Protein AF-A0A6G3X522-F1 (afdb_monomer_lite)

Secondary structure (DSSP, 8-state):
---EEEEEESS-EEEETTTTEEEESTT---TT--EEEEE------HHHHHTPPPPPHHHHHHHT---TTS-THHHHHHHHHTTT--SHHHHHHHHHHIIIIIS--EE-SSSPPP-STHHHHHHHHH-EE-HHHHHHHHHHHHHHTT---EEEEEE---EEPTTSPEE--GGGEEEEEE-

Organism: NCBI:txid2706086

Sequence (179 aa):
PYPASEVRVGGRWRYEPEGRTLVGDDGQTTRGARYEVGSLVVEPTAAQLASAGPPPAELVREYTQVPGSLPGVVAETAEQVTEGASNAYEQAVKLQDWFASDGGFTYDTTVTSGTGSSAIARFLRDREGFCIHFSFSMAAMARTLGIPARVAVGFTPGTMKADGAISVGLRDAHAWPEL

InterPro domains:
  IPR002931 Transglutaminase-like [PF01841] (76-178)
  IPR002931 Transglutaminase-like [SM00460] (123-179)
  IPR038765 Papain-like cysteine peptidase superfamily [SSF54001] (55-178)
  IPR052901 Bacterial transglutaminase-like [PTHR42736] (1-178)

pLDDT: mean 92.98, std 5.56, range [67.62, 98.81]

Radius of gyration: 18.53 Å; chains: 1; bounding box: 40×35×48 Å

Foldseek 3Di:
DFQFPDKAWDDDWDADRPLRDIDHPPPDDCVVTDMDTDGDDDDDDLVCVQPDDDDDPVLLVPQLDDDPPADPVLQVVLCVQQPPPPDLSSSLVSLVCCLVPVVPAEEDPPDDQDDDNVSQVVCSVVRYYHQVNSAVSSSNNSSSVSHRKDKHWDFDFADQDPVRDTDTDPVRTHIHMDD

Structure (mmCIF, N/CA/C/O backbone):
data_AF-A0A6G3X522-F1
#
_entry.id   AF-A0A6G3X522-F1
#
loop_
_atom_site.group_PDB
_atom_site.id
_atom_site.type_symbol
_atom_site.label_atom_id
_atom_site.label_alt_id
_atom_site.label_comp_id
_atom_site.label_asym_id
_atom_site.label_entity_id
_atom_site.label_seq_id
_atom_site.pdbx_PDB_ins_code
_atom_site.Cartn_x
_atom_site.Cartn_y
_atom_site.Cartn_z
_atom_site.occupancy
_atom_site.B_iso_or_equiv
_atom_site.auth_seq_id
_atom_site.auth_comp_id
_atom_site.auth_asym_id
_atom_site.auth_atom_id
_atom_site.pdbx_PDB_model_num
ATOM 1 N N . PRO A 1 1 ? 0.204 4.562 -8.594 1.00 67.62 1 PRO A N 1
ATOM 2 C CA . PRO A 1 1 ? 0.445 3.370 -9.450 1.00 67.62 1 PRO A CA 1
ATOM 3 C C . PRO A 1 1 ? -0.124 3.638 -10.850 1.00 67.62 1 PRO A C 1
ATOM 5 O O . PRO A 1 1 ? -1.069 4.414 -10.947 1.00 67.62 1 PRO A O 1
ATOM 8 N N . TYR A 1 2 ? 0.438 3.042 -11.907 1.00 78.75 2 TYR A N 1
ATOM 9 C CA . TYR A 1 2 ? -0.081 3.150 -13.282 1.00 78.75 2 TYR A CA 1
ATOM 10 C C . TYR A 1 2 ? -0.669 1.800 -13.681 1.00 78.75 2 TYR A C 1
ATOM 12 O O . TYR A 1 2 ? 0.055 0.938 -14.187 1.00 78.75 2 TYR A O 1
ATOM 20 N N . PRO A 1 3 ? -1.935 1.537 -13.335 1.00 79.75 3 PRO A N 1
ATOM 21 C CA . PRO A 1 3 ? -2.456 0.198 -13.446 1.00 79.75 3 PRO A CA 1
ATOM 22 C C . PRO A 1 3 ? -2.791 -0.043 -14.926 1.00 79.75 3 PRO A C 1
ATOM 24 O O . PRO A 1 3 ? -3.670 0.607 -15.496 1.00 79.75 3 PRO A O 1
ATOM 27 N N . ALA A 1 4 ? -2.059 -0.965 -15.559 1.00 85.12 4 ALA A N 1
ATOM 28 C CA . ALA A 1 4 ? -2.203 -1.256 -16.983 1.00 85.12 4 ALA A CA 1
ATOM 29 C C . ALA A 1 4 ? -3.664 -1.597 -17.316 1.00 85.12 4 ALA A C 1
ATOM 31 O O . ALA A 1 4 ? -4.270 -2.444 -16.651 1.00 85.12 4 ALA A O 1
ATOM 32 N N . SER A 1 5 ? -4.230 -0.909 -18.307 1.00 84.88 5 SER A N 1
ATOM 33 C CA . SER A 1 5 ? -5.565 -1.172 -18.861 1.00 84.88 5 SER A CA 1
ATOM 34 C C . SER A 1 5 ? -5.496 -1.868 -20.219 1.00 84.88 5 SER A C 1
ATOM 36 O O . SER A 1 5 ? -6.414 -2.591 -20.588 1.00 84.88 5 SER A O 1
ATOM 38 N N . GLU A 1 6 ? -4.397 -1.674 -20.946 1.00 86.81 6 GLU A N 1
ATOM 39 C CA . GLU A 1 6 ? -4.109 -2.324 -22.220 1.00 86.81 6 GLU A CA 1
ATOM 40 C C . GLU A 1 6 ? -2.596 -2.511 -22.347 1.00 86.81 6 GLU A C 1
ATOM 42 O O . GLU A 1 6 ? -1.830 -1.633 -21.946 1.00 86.81 6 GLU A O 1
ATOM 47 N N . VAL A 1 7 ? -2.156 -3.628 -22.931 1.00 89.25 7 VAL A N 1
ATOM 48 C CA . VAL A 1 7 ? -0.752 -3.819 -23.307 1.00 89.25 7 VAL A CA 1
ATOM 49 C C . VAL A 1 7 ? -0.662 -4.329 -24.738 1.00 89.25 7 VAL A C 1
ATOM 51 O O . VAL A 1 7 ? -1.254 -5.353 -25.077 1.00 89.25 7 VAL A O 1
ATOM 54 N N . ARG A 1 8 ? 0.115 -3.636 -25.575 1.00 90.81 8 ARG A N 1
ATOM 55 C CA . ARG A 1 8 ? 0.416 -4.045 -26.950 1.00 90.81 8 ARG A CA 1
ATOM 56 C C . ARG A 1 8 ? 1.859 -4.496 -27.032 1.00 90.81 8 ARG A C 1
ATOM 58 O O . ARG A 1 8 ? 2.786 -3.703 -26.876 1.00 90.81 8 ARG A O 1
ATOM 65 N N . VAL A 1 9 ? 2.045 -5.783 -27.280 1.00 91.12 9 VAL A N 1
ATOM 66 C CA . VAL A 1 9 ? 3.358 -6.416 -27.354 1.00 91.12 9 VAL A CA 1
ATOM 67 C C . VAL A 1 9 ? 3.341 -7.495 -28.434 1.00 91.12 9 VAL A C 1
ATOM 69 O O . VAL A 1 9 ? 2.371 -8.234 -28.578 1.00 91.12 9 VAL A O 1
ATOM 72 N N . GLY A 1 10 ? 4.414 -7.577 -29.221 1.00 88.75 10 GLY A N 1
ATOM 73 C CA . GLY A 1 10 ? 4.557 -8.618 -30.238 1.00 88.75 10 GLY A CA 1
ATOM 74 C C . GLY A 1 10 ? 4.759 -10.013 -29.630 1.00 88.75 10 GLY A C 1
ATOM 75 O O . GLY A 1 10 ? 5.379 -10.167 -28.575 1.00 88.75 10 GLY A O 1
ATOM 76 N N . GLY A 1 11 ? 4.280 -11.043 -30.327 1.00 88.31 11 GLY A N 1
ATOM 77 C CA . GLY A 1 11 ? 4.403 -12.449 -29.925 1.00 88.31 11 GLY A CA 1
ATOM 78 C C . GLY A 1 11 ? 3.170 -12.980 -29.190 1.00 88.31 11 GLY A C 1
ATOM 79 O O . GLY A 1 11 ? 2.077 -12.440 -29.347 1.00 88.31 11 GLY A O 1
ATOM 80 N N . ARG A 1 12 ? 3.333 -14.070 -28.431 1.00 87.69 12 ARG A N 1
ATOM 81 C CA . ARG A 1 12 ? 2.224 -14.770 -27.765 1.00 87.69 12 ARG A CA 1
ATOM 82 C C . ARG A 1 12 ? 2.257 -14.515 -26.262 1.00 87.69 12 ARG A C 1
ATOM 84 O O . ARG A 1 12 ? 3.131 -15.015 -25.555 1.00 87.69 12 ARG A O 1
ATOM 91 N N . TRP A 1 13 ? 1.290 -13.727 -25.806 1.00 89.75 13 TRP A N 1
ATOM 92 C CA . TRP A 1 13 ? 1.134 -13.336 -24.411 1.00 89.75 13 TRP A CA 1
ATOM 93 C C . TRP A 1 13 ? -0.301 -13.551 -23.958 1.00 89.75 13 TRP A C 1
ATOM 95 O O . TRP A 1 13 ? -1.242 -13.293 -24.710 1.00 89.75 13 TRP A O 1
ATOM 105 N N . ARG A 1 14 ? -0.460 -13.960 -22.703 1.00 87.75 14 ARG A N 1
ATOM 106 C CA . ARG A 1 14 ? -1.741 -13.984 -22.000 1.00 87.75 14 ARG A CA 1
ATOM 107 C C . ARG A 1 14 ? -1.778 -12.859 -20.978 1.00 87.75 14 ARG A C 1
ATOM 109 O O . ARG A 1 14 ? -0.771 -12.583 -20.330 1.00 87.75 14 ARG A O 1
ATOM 116 N N . TYR A 1 15 ? -2.937 -12.226 -20.840 1.00 85.44 15 TYR A N 1
ATOM 117 C CA . TYR A 1 15 ? -3.184 -11.194 -19.840 1.00 85.44 15 TYR A CA 1
ATOM 118 C C . TYR A 1 15 ? -4.066 -11.755 -18.728 1.00 85.44 15 TYR A C 1
ATOM 120 O O . TYR A 1 15 ? -5.139 -12.292 -19.000 1.00 85.44 15 TYR A O 1
ATOM 128 N N . GLU A 1 16 ? -3.594 -11.639 -17.491 1.00 86.94 16 GLU A N 1
ATOM 129 C CA . GLU A 1 16 ? -4.347 -11.957 -16.283 1.00 86.94 16 GLU A CA 1
ATOM 130 C C . GLU A 1 16 ? -4.883 -10.627 -15.710 1.00 86.94 16 GLU A C 1
ATOM 132 O O . GLU A 1 16 ? -4.081 -9.770 -15.323 1.00 86.94 16 GLU A O 1
ATOM 137 N N . PRO A 1 17 ? -6.207 -10.385 -15.752 1.00 80.06 17 PRO A N 1
ATOM 138 C CA . PRO A 1 17 ? -6.781 -9.065 -15.500 1.00 80.06 17 PRO A CA 1
ATOM 139 C C . PRO A 1 17 ? -6.801 -8.629 -14.028 1.00 80.06 17 PRO A C 1
ATOM 141 O O . PRO A 1 17 ? -6.806 -7.425 -13.768 1.00 80.06 17 PRO A O 1
ATOM 144 N N . GLU A 1 18 ? -6.799 -9.547 -13.062 1.00 81.62 18 GLU A N 1
ATOM 145 C CA . GLU A 1 18 ? -6.913 -9.217 -11.635 1.00 81.62 18 GLU A CA 1
ATOM 146 C C . GLU A 1 18 ? -5.595 -8.660 -11.081 1.00 81.62 18 GLU A C 1
ATOM 148 O O . GLU A 1 18 ? -5.561 -7.581 -10.471 1.00 81.62 18 GLU A O 1
ATOM 153 N N . GLY A 1 19 ? -4.500 -9.369 -11.349 1.00 80.00 19 GLY A N 1
ATOM 154 C CA . GLY A 1 19 ? -3.118 -8.995 -11.061 1.00 80.00 19 GLY A CA 1
ATOM 155 C C . GLY A 1 19 ? -2.467 -8.167 -12.170 1.00 80.00 19 GLY A C 1
ATOM 156 O O . GLY A 1 19 ? -1.306 -7.779 -12.036 1.00 80.00 19 GLY A O 1
ATOM 157 N N . ARG A 1 20 ? -3.193 -7.888 -13.263 1.00 84.06 20 ARG A N 1
ATOM 158 C CA . ARG A 1 20 ? -2.762 -7.067 -14.412 1.00 84.06 20 ARG A CA 1
ATOM 159 C C . ARG A 1 20 ? -1.406 -7.496 -14.972 1.00 84.06 20 ARG A C 1
ATOM 161 O O . ARG A 1 20 ? -0.575 -6.668 -15.347 1.00 84.06 20 ARG A O 1
ATOM 168 N N . THR A 1 21 ? -1.185 -8.804 -15.003 1.00 85.38 21 THR A N 1
ATOM 169 C CA . THR A 1 21 ? 0.102 -9.414 -15.335 1.00 85.38 21 THR A CA 1
ATOM 170 C C . THR A 1 21 ? 0.075 -9.988 -16.746 1.00 85.38 21 THR A C 1
ATOM 172 O O . THR A 1 21 ? -0.897 -10.621 -17.158 1.00 85.38 21 THR A O 1
ATOM 175 N N . LEU A 1 22 ? 1.165 -9.790 -17.494 1.00 87.38 22 LEU A N 1
ATOM 176 C CA . LEU A 1 22 ? 1.401 -10.500 -18.747 1.00 87.38 22 LEU A CA 1
ATOM 177 C C . LEU A 1 22 ? 2.227 -11.758 -18.505 1.00 87.38 22 LEU A C 1
ATOM 179 O O . LEU A 1 22 ? 3.298 -11.709 -17.901 1.00 87.38 22 LEU A O 1
ATOM 183 N N . VAL A 1 23 ? 1.752 -12.871 -19.051 1.00 88.00 23 VAL A N 1
ATOM 184 C CA . VAL A 1 23 ? 2.424 -14.168 -19.013 1.00 88.00 23 VAL A CA 1
ATOM 185 C C . VAL A 1 23 ? 2.831 -14.539 -20.434 1.00 88.00 23 VAL A C 1
ATOM 187 O O . VAL A 1 23 ? 1.998 -14.560 -21.340 1.00 88.00 23 VAL A O 1
ATOM 190 N N . GLY A 1 24 ? 4.125 -14.786 -20.639 1.00 87.94 24 GLY A N 1
ATOM 191 C CA . GLY A 1 24 ? 4.651 -15.256 -21.920 1.00 87.94 24 GLY A CA 1
ATOM 192 C C . GLY A 1 24 ? 4.384 -16.746 -22.103 1.00 87.94 24 GLY A C 1
ATOM 193 O O . GLY A 1 24 ? 4.627 -17.531 -21.186 1.00 87.94 24 GLY A O 1
ATOM 194 N N . ASP A 1 25 ? 3.912 -17.135 -23.285 1.00 85.69 25 ASP A N 1
ATOM 195 C CA . ASP A 1 25 ? 3.724 -18.544 -23.639 1.00 85.69 25 ASP A CA 1
ATOM 196 C C . ASP A 1 25 ? 4.970 -19.131 -24.314 1.00 85.69 25 ASP A C 1
ATOM 198 O O . ASP A 1 25 ? 5.785 -18.411 -24.889 1.00 85.69 25 ASP A O 1
ATOM 202 N N . ASP A 1 26 ? 5.126 -20.457 -24.235 1.00 83.38 26 ASP A N 1
ATOM 203 C CA . ASP A 1 26 ? 6.183 -21.226 -24.912 1.00 83.38 26 ASP A CA 1
ATOM 204 C C . ASP A 1 26 ? 7.612 -20.682 -24.702 1.00 83.38 26 ASP A C 1
ATOM 206 O O . ASP A 1 26 ? 8.430 -20.635 -25.621 1.00 83.38 26 ASP A O 1
ATOM 210 N N . GLY A 1 27 ? 7.925 -20.258 -23.473 1.00 80.62 27 GLY A N 1
ATOM 211 C CA . GLY A 1 27 ? 9.259 -19.775 -23.094 1.00 80.62 27 GLY A CA 1
ATOM 212 C C . GLY A 1 27 ? 9.564 -18.337 -23.522 1.00 80.62 27 GLY A C 1
ATOM 213 O O . GLY A 1 27 ? 10.707 -17.891 -23.400 1.00 80.62 27 GLY A O 1
ATOM 214 N N . GLN A 1 28 ? 8.566 -17.593 -24.006 1.00 85.81 28 GLN A N 1
ATOM 215 C CA . GLN A 1 28 ? 8.714 -16.183 -24.337 1.00 85.81 28 GLN A CA 1
ATOM 216 C C . GLN A 1 28 ? 9.039 -15.352 -23.082 1.00 85.81 28 GLN A C 1
ATOM 218 O O . GLN A 1 28 ? 8.388 -15.468 -22.046 1.00 85.81 28 GLN A O 1
ATOM 223 N N . THR A 1 29 ? 10.061 -14.492 -23.177 1.00 87.44 29 THR A N 1
ATOM 224 C CA . THR A 1 29 ? 10.498 -13.617 -22.075 1.00 87.44 29 THR A CA 1
ATOM 225 C C . THR A 1 29 ? 10.449 -12.151 -22.487 1.00 87.44 29 THR A C 1
ATOM 227 O O . THR A 1 29 ? 10.448 -11.820 -23.671 1.00 87.44 29 THR A O 1
ATOM 230 N N . THR A 1 30 ? 10.450 -11.251 -21.506 1.00 87.56 30 THR A N 1
ATOM 231 C CA . THR A 1 30 ? 10.457 -9.796 -21.730 1.00 87.56 30 THR A CA 1
ATOM 232 C C . THR A 1 30 ? 11.832 -9.247 -22.130 1.00 87.56 30 THR A C 1
ATOM 234 O O . THR A 1 30 ? 11.978 -8.045 -22.356 1.00 87.56 30 THR A O 1
ATOM 237 N N . ARG A 1 31 ? 12.868 -10.094 -22.243 1.00 89.81 31 ARG A N 1
ATOM 238 C CA . ARG A 1 31 ? 14.230 -9.659 -22.581 1.00 89.81 31 ARG A CA 1
ATOM 239 C C . ARG A 1 31 ? 14.263 -9.023 -23.971 1.00 89.81 31 ARG A C 1
ATOM 241 O O . ARG A 1 31 ? 14.011 -9.687 -24.969 1.00 89.81 31 ARG A O 1
ATOM 248 N N . GLY A 1 32 ? 14.628 -7.742 -24.026 1.00 89.88 32 GLY A N 1
ATOM 249 C CA . GLY A 1 32 ? 14.708 -6.980 -25.277 1.00 89.88 32 GLY A CA 1
ATOM 250 C C . GLY A 1 32 ? 13.348 -6.644 -25.898 1.00 89.88 32 GLY A C 1
ATOM 251 O O . GLY A 1 32 ? 13.315 -6.063 -26.983 1.00 89.88 32 GLY A O 1
ATOM 252 N N . ALA A 1 33 ? 12.240 -6.979 -25.229 1.00 91.12 33 ALA A N 1
ATOM 253 C CA . ALA A 1 33 ? 10.907 -6.671 -25.715 1.00 91.12 33 ALA A CA 1
ATOM 254 C C . ALA A 1 33 ? 10.649 -5.160 -25.674 1.00 91.12 33 ALA A C 1
ATOM 256 O O . ALA A 1 33 ? 11.049 -4.461 -24.742 1.00 91.12 33 ALA A O 1
ATOM 257 N N . ARG A 1 34 ? 9.937 -4.671 -26.689 1.00 93.38 34 ARG A N 1
ATOM 258 C CA . ARG A 1 34 ? 9.341 -3.334 -26.716 1.00 93.38 34 ARG A CA 1
ATOM 259 C C . ARG A 1 34 ? 7.831 -3.501 -26.738 1.00 93.38 34 ARG A C 1
ATOM 261 O O . ARG A 1 34 ? 7.326 -4.366 -27.453 1.00 93.38 34 ARG A O 1
ATOM 268 N N . TYR A 1 35 ? 7.140 -2.705 -25.939 1.00 91.38 35 TYR A N 1
ATOM 269 C CA . TYR A 1 35 ? 5.696 -2.778 -25.785 1.00 91.38 35 TYR A CA 1
ATOM 270 C C . TYR A 1 35 ? 5.129 -1.402 -25.445 1.00 91.38 35 TYR A C 1
ATOM 272 O O . TYR A 1 35 ? 5.840 -0.543 -24.922 1.00 91.38 35 TYR A O 1
ATOM 280 N N . GLU A 1 36 ? 3.851 -1.211 -25.747 1.00 93.00 36 GLU A N 1
ATOM 281 C CA . GLU A 1 36 ? 3.079 -0.026 -25.378 1.00 93.00 36 GLU A CA 1
ATOM 282 C C . GLU A 1 36 ? 2.079 -0.400 -24.286 1.00 93.00 36 GLU A C 1
ATOM 284 O O . GLU A 1 36 ? 1.485 -1.479 -24.333 1.00 93.00 36 GLU A O 1
ATOM 289 N N . VAL A 1 37 ? 1.881 0.488 -23.311 1.00 90.50 37 VAL A N 1
ATOM 290 C CA . VAL A 1 37 ? 0.927 0.291 -22.213 1.00 90.50 37 VAL A CA 1
ATOM 291 C C . VAL A 1 37 ? -0.031 1.471 -22.163 1.00 90.50 37 VAL A C 1
ATOM 293 O O . VAL A 1 37 ? 0.400 2.620 -22.085 1.00 90.50 37 VAL A O 1
ATOM 296 N N . GLY A 1 38 ? -1.328 1.178 -22.173 1.00 90.94 38 GLY A N 1
ATOM 297 C CA . GLY A 1 38 ? -2.364 2.121 -21.773 1.00 90.94 38 GLY A CA 1
ATOM 298 C C . GLY A 1 38 ? -2.550 2.075 -20.257 1.00 90.94 38 GLY A C 1
ATOM 299 O O . GLY A 1 38 ? -2.571 0.995 -19.665 1.00 90.94 38 GLY A O 1
ATOM 300 N N . SER A 1 39 ? -2.690 3.239 -19.625 1.00 88.56 39 SER A N 1
ATOM 301 C CA . SER A 1 39 ? -3.015 3.355 -18.201 1.00 88.56 39 SER A CA 1
ATOM 302 C C . SER A 1 39 ? -4.098 4.401 -18.008 1.00 88.56 39 SER A C 1
ATOM 304 O O . SER A 1 39 ? -4.105 5.433 -18.677 1.00 88.56 39 SER A O 1
ATOM 306 N N . LEU A 1 40 ? -4.979 4.154 -17.043 1.00 86.06 40 LEU A N 1
ATOM 307 C CA . LEU A 1 40 ? -5.917 5.154 -16.554 1.00 86.06 40 LEU A CA 1
ATOM 308 C C . LEU A 1 40 ? -5.319 5.825 -15.316 1.00 86.06 40 LEU A C 1
ATOM 310 O O . LEU A 1 40 ? -4.954 5.137 -14.363 1.00 86.06 40 LEU A O 1
ATOM 314 N N . VAL A 1 41 ? -5.209 7.153 -15.340 1.00 85.56 41 VAL A N 1
ATOM 315 C CA . VAL A 1 41 ? -4.833 7.952 -14.167 1.00 85.56 41 VAL A CA 1
ATOM 316 C C . VAL A 1 41 ? -6.122 8.452 -13.530 1.00 85.56 41 VAL A C 1
ATOM 318 O O . VAL A 1 41 ? -6.888 9.172 -14.166 1.00 85.56 41 VAL A O 1
ATOM 321 N N . VAL A 1 42 ? -6.384 8.017 -12.300 1.00 86.62 42 VAL A N 1
ATOM 322 C CA . VAL A 1 42 ? -7.549 8.439 -11.515 1.00 86.62 42 VAL A CA 1
ATOM 323 C C . VAL A 1 42 ? -7.043 9.299 -10.364 1.00 86.62 42 VAL A C 1
ATOM 325 O O . VAL A 1 42 ? -6.143 8.878 -9.642 1.00 86.62 42 VAL A O 1
ATOM 328 N N . GLU A 1 43 ? -7.628 10.481 -10.187 1.00 90.62 43 GLU A N 1
ATOM 329 C CA . GLU A 1 43 ? -7.265 11.439 -9.133 1.00 90.62 43 GLU A CA 1
ATOM 330 C C . GLU A 1 43 ? -8.503 11.767 -8.281 1.00 90.62 43 GLU A C 1
ATOM 332 O O . GLU A 1 43 ? -9.091 12.842 -8.420 1.00 90.62 43 GLU A O 1
ATOM 337 N N . PRO A 1 44 ? -8.983 10.823 -7.445 1.00 92.81 44 PRO A N 1
ATOM 338 C CA . PRO A 1 44 ? -10.139 11.075 -6.601 1.00 92.81 44 PRO A CA 1
ATOM 339 C C . PRO A 1 44 ? -9.762 12.028 -5.462 1.00 92.81 44 PRO A C 1
ATOM 341 O O . PRO A 1 44 ? -8.699 11.924 -4.852 1.00 92.81 44 PRO A O 1
ATOM 344 N N . THR A 1 45 ? -10.659 12.950 -5.140 1.00 95.75 45 THR A N 1
ATOM 345 C CA . THR A 1 45 ? -10.525 13.813 -3.962 1.00 95.75 45 THR A CA 1
ATOM 346 C C . THR A 1 45 ? -10.860 13.049 -2.681 1.00 95.75 45 THR A C 1
ATOM 348 O O . THR A 1 45 ? -11.677 12.127 -2.692 1.00 95.75 45 THR A O 1
ATOM 351 N N . ALA A 1 46 ? -10.315 13.492 -1.544 1.00 94.69 46 ALA A N 1
ATOM 352 C CA . ALA A 1 46 ? -10.665 12.950 -0.228 1.00 94.69 46 ALA A CA 1
ATOM 353 C C . ALA A 1 46 ? -12.186 12.953 0.023 1.00 94.69 46 ALA A C 1
ATOM 355 O O . ALA A 1 46 ? -12.733 11.987 0.543 1.00 94.69 46 ALA A O 1
ATOM 356 N N . ALA A 1 47 ? -12.887 14.008 -0.410 1.00 95.62 47 ALA A N 1
ATOM 357 C CA . ALA A 1 47 ? -14.339 14.107 -0.279 1.00 95.62 47 ALA A CA 1
ATOM 358 C C . ALA A 1 47 ? -15.082 13.044 -1.107 1.00 95.62 47 ALA A C 1
ATOM 360 O O . ALA A 1 47 ? -16.066 12.479 -0.633 1.00 95.62 47 ALA A O 1
ATOM 361 N N . GLN A 1 48 ? -14.616 12.741 -2.325 1.00 95.75 48 GLN A N 1
ATOM 362 C CA . GLN A 1 48 ? -15.193 11.670 -3.147 1.00 95.75 48 GLN A CA 1
ATOM 363 C C . GLN A 1 48 ? -14.972 10.290 -2.523 1.00 95.75 48 GLN A C 1
ATOM 365 O O . GLN A 1 48 ? -15.875 9.464 -2.571 1.00 95.75 48 GLN A O 1
ATOM 370 N N . LEU A 1 49 ? -13.806 10.051 -1.917 1.00 94.56 49 LEU A N 1
ATOM 371 C CA . LEU A 1 49 ? -13.513 8.784 -1.244 1.00 94.56 49 LEU A CA 1
ATOM 372 C C . LEU A 1 49 ? -14.317 8.628 0.054 1.00 94.56 49 LEU A C 1
ATOM 374 O O . LEU A 1 49 ? -14.912 7.580 0.281 1.00 94.56 49 LEU A O 1
ATOM 378 N N . ALA A 1 50 ? -14.412 9.682 0.866 1.00 94.56 50 ALA A N 1
ATOM 379 C CA . ALA A 1 50 ? -15.185 9.676 2.110 1.00 94.56 50 ALA A CA 1
ATOM 380 C C . ALA A 1 50 ? -16.700 9.517 1.887 1.00 94.56 50 ALA A C 1
ATOM 382 O O . ALA A 1 50 ? -17.398 8.979 2.743 1.00 94.56 50 ALA A O 1
ATOM 383 N N . SER A 1 51 ? -17.212 9.983 0.742 1.00 94.44 51 SER A N 1
ATOM 384 C CA . SER A 1 51 ? -18.628 9.867 0.358 1.00 94.44 51 SER A CA 1
ATOM 385 C C . SER A 1 51 ? -18.921 8.695 -0.583 1.00 94.44 51 SER A C 1
ATOM 387 O O . SER A 1 51 ? -20.051 8.565 -1.062 1.00 94.44 51 SER A O 1
ATOM 389 N N . ALA A 1 52 ? -17.930 7.844 -0.862 1.00 92.38 52 ALA A N 1
ATOM 390 C CA . ALA A 1 52 ? -18.119 6.684 -1.715 1.00 92.38 52 ALA A CA 1
ATOM 391 C C . ALA A 1 52 ? -19.171 5.735 -1.118 1.00 92.38 52 ALA A C 1
ATOM 393 O O . ALA A 1 52 ? -19.238 5.516 0.093 1.00 92.38 52 ALA A O 1
ATOM 394 N N . GLY A 1 53 ? -20.008 5.166 -1.988 1.00 91.56 53 GLY A N 1
ATOM 395 C CA . GLY A 1 53 ? -20.944 4.118 -1.592 1.00 91.56 53 GLY A CA 1
ATOM 396 C C . GLY A 1 53 ? -20.219 2.846 -1.135 1.00 91.56 53 GLY A C 1
ATOM 397 O O . GLY A 1 53 ? -19.009 2.710 -1.332 1.00 91.56 53 GLY A O 1
ATOM 398 N N . PRO A 1 54 ? -20.953 1.884 -0.553 1.00 91.50 54 PRO A N 1
ATOM 399 C CA . PRO A 1 54 ? -20.360 0.620 -0.147 1.00 91.50 54 PRO A CA 1
ATOM 400 C C . PRO A 1 54 ? -19.743 -0.111 -1.353 1.00 91.50 54 PRO A C 1
ATOM 402 O O . PRO A 1 54 ? -20.303 -0.060 -2.456 1.00 91.50 54 PRO A O 1
ATOM 405 N N . PRO A 1 55 ? -18.616 -0.816 -1.160 1.00 92.38 55 PRO A N 1
ATOM 406 C CA . PRO A 1 55 ? -18.007 -1.611 -2.216 1.00 92.38 55 PRO A CA 1
ATOM 407 C C . PRO A 1 55 ? -18.951 -2.736 -2.683 1.00 92.38 55 PRO A C 1
ATOM 409 O O . PRO A 1 55 ? -19.746 -3.248 -1.887 1.00 92.38 55 PRO A O 1
ATOM 412 N N . PRO A 1 56 ? -18.858 -3.166 -3.957 1.00 94.81 56 PRO A N 1
ATOM 413 C CA . PRO A 1 56 ? -19.568 -4.339 -4.460 1.00 94.81 56 PRO A CA 1
ATOM 414 C C . PRO A 1 56 ? -19.382 -5.565 -3.559 1.00 94.81 56 PRO A C 1
ATOM 416 O O . PRO A 1 56 ? -18.277 -5.837 -3.082 1.00 94.81 56 PRO A O 1
ATOM 419 N N . ALA A 1 57 ? -20.451 -6.341 -3.364 1.00 95.38 57 ALA A N 1
ATOM 420 C CA . ALA A 1 57 ? -20.455 -7.483 -2.449 1.00 95.38 57 ALA A CA 1
ATOM 421 C C . ALA A 1 57 ? -19.404 -8.543 -2.821 1.00 95.38 57 ALA A C 1
ATOM 423 O O . ALA A 1 57 ? -18.858 -9.213 -1.950 1.00 95.38 57 ALA A O 1
ATOM 424 N N . GLU A 1 58 ? -19.105 -8.685 -4.108 1.00 93.88 58 GLU A N 1
ATOM 425 C CA . GLU A 1 58 ? -18.073 -9.566 -4.650 1.00 93.88 58 GLU A CA 1
ATOM 426 C C . GLU A 1 58 ? -16.683 -9.161 -4.148 1.00 93.88 58 GLU A C 1
ATOM 428 O O . GLU A 1 58 ? -15.933 -10.019 -3.688 1.00 93.88 58 GLU A O 1
ATOM 433 N N . LEU A 1 59 ? -16.367 -7.859 -4.163 1.00 93.25 59 LEU A N 1
ATOM 434 C CA . LEU A 1 59 ? -15.089 -7.348 -3.660 1.00 93.25 59 LEU A CA 1
ATOM 435 C C . LEU A 1 59 ? -14.978 -7.517 -2.152 1.00 93.25 59 LEU A C 1
ATOM 437 O O . LEU A 1 59 ? -13.912 -7.877 -1.669 1.00 93.25 59 LEU A O 1
ATOM 441 N N . VAL A 1 60 ? -16.071 -7.303 -1.416 1.00 95.69 60 VAL A N 1
ATOM 442 C CA . VAL A 1 60 ? -16.094 -7.562 0.028 1.00 95.69 60 VAL A CA 1
ATOM 443 C C . VAL A 1 60 ? -15.787 -9.033 0.293 1.00 95.69 60 VAL A C 1
ATOM 445 O O . VAL A 1 60 ? -14.834 -9.342 0.996 1.00 95.69 60 VAL A O 1
ATOM 448 N N . ARG A 1 61 ? -16.532 -9.956 -0.331 1.00 95.06 61 ARG A N 1
ATOM 449 C CA . ARG A 1 61 ? -16.344 -11.399 -0.120 1.00 95.06 61 ARG A CA 1
ATOM 450 C C . ARG A 1 61 ? -14.930 -11.873 -0.438 1.00 95.06 61 ARG A C 1
ATOM 452 O O . ARG A 1 61 ? -14.442 -12.752 0.263 1.00 95.06 61 ARG A O 1
ATOM 459 N N . GLU A 1 62 ? -14.300 -11.337 -1.476 1.00 93.75 62 GLU A N 1
ATOM 460 C CA . GLU A 1 62 ? -12.958 -11.755 -1.888 1.00 93.75 62 GLU A CA 1
ATOM 461 C C . GLU A 1 62 ? -11.862 -11.078 -1.054 1.00 93.75 62 GLU A C 1
ATOM 463 O O . GLU A 1 62 ? -10.976 -11.733 -0.503 1.00 93.75 62 GLU A O 1
ATOM 468 N N . TYR A 1 63 ? -11.931 -9.756 -0.906 1.00 96.56 63 TYR A N 1
ATOM 469 C CA . TYR A 1 63 ? -10.817 -8.952 -0.414 1.00 96.56 63 TYR A CA 1
ATOM 470 C C . TYR A 1 63 ? -10.904 -8.569 1.062 1.00 96.56 63 TYR A C 1
ATOM 472 O O . TYR A 1 63 ? -10.016 -7.852 1.511 1.00 96.56 63 TYR A O 1
ATOM 480 N N . THR A 1 64 ? -11.880 -9.056 1.837 1.00 97.88 64 THR A N 1
ATOM 481 C CA . THR A 1 64 ? -11.884 -8.922 3.312 1.00 97.88 64 THR A CA 1
ATOM 482 C C . THR A 1 64 ?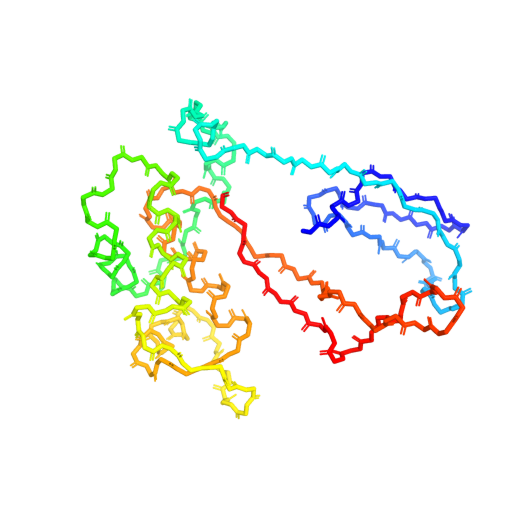 -11.497 -10.208 4.044 1.00 97.88 64 THR A C 1
ATOM 484 O O . THR A 1 64 ? -11.491 -10.242 5.273 1.00 97.88 64 THR A O 1
ATOM 487 N N . GLN A 1 65 ? -11.168 -11.288 3.329 1.00 96.88 65 GLN A N 1
ATOM 488 C CA . GLN A 1 65 ? -10.837 -12.561 3.969 1.00 96.88 65 GLN A CA 1
ATOM 489 C C . GLN A 1 65 ? -9.500 -12.502 4.716 1.00 96.88 65 GLN A C 1
ATOM 491 O O . GLN A 1 65 ? -8.470 -12.066 4.185 1.00 96.88 65 GLN A O 1
ATOM 496 N N . VAL A 1 66 ? -9.508 -13.031 5.940 1.00 96.38 66 VAL A N 1
ATOM 497 C CA . VAL A 1 66 ? -8.314 -13.262 6.756 1.00 96.38 66 VAL A CA 1
ATOM 498 C C . VAL A 1 66 ? -8.230 -14.737 7.153 1.00 96.38 66 VAL A C 1
ATOM 500 O O . VAL A 1 66 ? -9.258 -15.365 7.412 1.00 96.38 66 VAL A O 1
ATOM 503 N N . PRO A 1 67 ? -7.025 -15.331 7.199 1.00 94.44 67 PRO A N 1
ATOM 504 C CA . PRO A 1 67 ? -6.879 -16.711 7.638 1.00 94.44 67 PRO A CA 1
ATOM 505 C C . PRO A 1 67 ? -7.195 -16.824 9.133 1.00 94.44 67 PRO A C 1
ATOM 507 O O . PRO A 1 67 ? -6.808 -15.959 9.915 1.00 94.44 67 PRO A O 1
ATOM 510 N N . GLY A 1 68 ? -7.793 -17.940 9.561 1.00 94.81 68 GLY A N 1
ATOM 511 C CA . GLY A 1 68 ? -8.065 -18.197 10.986 1.00 94.81 68 GLY A CA 1
ATOM 512 C C . GLY A 1 68 ? -6.810 -18.264 11.873 1.00 94.81 68 GLY A C 1
ATOM 513 O O . GLY A 1 68 ? -6.911 -18.233 13.092 1.00 94.81 68 GLY A O 1
ATOM 514 N N . SER A 1 69 ? -5.620 -18.340 11.269 1.00 95.06 69 SER A N 1
ATOM 515 C CA . SER A 1 69 ? -4.325 -18.253 11.951 1.00 95.06 69 SER A CA 1
ATOM 516 C C . SER A 1 69 ? -3.845 -16.819 12.208 1.00 95.06 69 SER A C 1
ATOM 518 O O . SER A 1 69 ? -2.756 -16.649 12.762 1.00 95.06 69 SER A O 1
ATOM 520 N N . LEU A 1 70 ? -4.576 -15.790 11.758 1.00 96.69 70 LEU A N 1
ATOM 521 C CA . LEU A 1 70 ? -4.219 -14.395 12.003 1.00 96.69 70 LEU A CA 1
ATOM 522 C C . LEU A 1 70 ? -4.356 -14.084 13.504 1.00 96.69 70 LEU A C 1
ATOM 524 O O . LEU A 1 70 ? -5.445 -14.246 14.051 1.00 96.69 70 LEU A O 1
ATOM 528 N N . PRO A 1 71 ? -3.279 -13.660 14.191 1.00 97.19 71 PRO A N 1
ATOM 529 C CA . PRO A 1 71 ? -3.357 -13.362 15.618 1.00 97.19 71 PRO A CA 1
ATOM 530 C C . PRO A 1 71 ? -4.334 -12.216 15.922 1.00 97.19 71 PRO A C 1
ATOM 532 O O . PRO A 1 71 ? -4.316 -11.200 15.229 1.00 97.19 71 PRO A O 1
ATOM 535 N N . GLY A 1 72 ? -5.124 -12.348 16.996 1.00 97.56 72 GLY A N 1
ATOM 536 C CA . GLY A 1 72 ? -6.161 -11.374 17.382 1.00 97.56 72 GLY A CA 1
ATOM 537 C C . GLY A 1 72 ? -5.651 -9.940 17.567 1.00 97.56 72 GLY A C 1
ATOM 538 O O . GLY A 1 72 ? -6.332 -8.997 17.176 1.00 97.56 72 GLY A O 1
ATOM 539 N N . VAL A 1 73 ? -4.394 -9.786 18.008 1.00 97.69 73 VAL A N 1
ATOM 540 C CA . VAL A 1 73 ? -3.724 -8.480 18.153 1.00 97.69 73 VAL A CA 1
ATOM 541 C C . VAL A 1 73 ? -3.758 -7.636 16.874 1.00 97.69 73 VAL A C 1
ATOM 543 O O . VAL A 1 73 ? -3.725 -6.414 16.953 1.00 97.69 73 VAL A O 1
ATOM 546 N N . VAL A 1 74 ? -3.835 -8.256 15.690 1.00 98.31 74 VAL A N 1
ATOM 547 C CA . VAL A 1 74 ? -3.922 -7.525 14.418 1.00 98.31 74 VAL A CA 1
ATOM 548 C C . VAL A 1 74 ? -5.250 -6.771 14.311 1.00 98.31 74 VAL A C 1
ATOM 550 O O . VAL A 1 74 ? -5.236 -5.586 13.989 1.00 98.31 74 VAL A O 1
ATOM 553 N N . ALA A 1 75 ? -6.370 -7.430 14.626 1.00 98.56 75 ALA A N 1
ATOM 554 C CA . ALA A 1 75 ? -7.691 -6.801 14.624 1.00 98.56 75 ALA A CA 1
ATOM 555 C C . ALA A 1 75 ? -7.814 -5.769 15.753 1.00 98.56 75 ALA A C 1
ATOM 557 O O . ALA A 1 75 ? -8.204 -4.633 15.506 1.00 98.56 75 ALA A O 1
ATOM 558 N N . GLU A 1 76 ? -7.369 -6.127 16.961 1.00 98.62 76 GLU A N 1
ATOM 559 C CA . GLU A 1 76 ? -7.390 -5.233 18.128 1.00 98.62 76 GLU A CA 1
ATOM 560 C C . GLU A 1 76 ? -6.591 -3.943 17.872 1.00 98.62 76 GLU A C 1
ATOM 562 O O . GLU A 1 76 ? -7.049 -2.847 18.187 1.00 98.62 76 GLU A O 1
ATOM 567 N N . THR A 1 77 ? -5.413 -4.052 17.246 1.00 98.69 77 THR A N 1
ATOM 568 C CA . THR A 1 77 ? -4.601 -2.879 16.883 1.00 98.69 77 THR A CA 1
ATOM 569 C C . THR A 1 77 ? -5.294 -2.050 15.802 1.00 98.69 77 THR A C 1
ATOM 571 O O . THR A 1 77 ? -5.253 -0.824 15.858 1.00 98.69 77 THR A O 1
ATOM 574 N N . ALA A 1 78 ? -5.947 -2.684 14.822 1.00 98.81 78 ALA A N 1
ATOM 575 C CA . ALA A 1 78 ? -6.659 -1.974 13.761 1.00 98.81 78 ALA A CA 1
ATOM 576 C C . ALA A 1 78 ? -7.830 -1.150 14.311 1.00 98.81 78 ALA A C 1
ATOM 578 O O . ALA A 1 78 ? -7.992 0.013 13.940 1.00 98.81 78 ALA A O 1
ATOM 579 N N . GLU A 1 79 ? -8.608 -1.719 15.230 1.00 98.75 79 GLU A N 1
ATOM 580 C CA . GLU A 1 79 ? -9.706 -1.023 15.908 1.00 98.75 79 GLU A CA 1
ATOM 581 C C . GLU A 1 79 ? -9.194 0.165 16.733 1.00 98.75 79 GLU A C 1
ATOM 583 O O . GLU A 1 79 ? -9.735 1.263 16.624 1.00 98.75 79 GLU A O 1
ATOM 588 N N . GLN A 1 80 ? -8.107 -0.020 17.490 1.00 98.62 80 GLN A N 1
ATOM 589 C CA . GLN A 1 80 ? -7.499 1.046 18.297 1.00 98.62 80 GLN A CA 1
ATOM 590 C C . GLN A 1 80 ? -6.953 2.192 17.439 1.00 98.62 80 GLN A C 1
ATOM 592 O O . GLN A 1 80 ? -7.245 3.357 17.693 1.00 98.62 80 GLN A O 1
ATOM 597 N N . VAL A 1 81 ? -6.175 1.875 16.401 1.00 98.69 81 VAL A N 1
ATOM 598 C CA . VAL A 1 81 ? -5.574 2.884 15.511 1.00 98.69 81 VAL A CA 1
ATOM 599 C C . VAL A 1 81 ? -6.648 3.689 14.780 1.00 98.69 81 VAL A C 1
ATOM 601 O O . VAL A 1 81 ? -6.467 4.876 14.509 1.00 98.69 81 VAL A O 1
ATOM 604 N N . THR A 1 82 ? -7.779 3.059 14.464 1.00 98.69 82 THR A N 1
ATOM 605 C CA . THR A 1 82 ? -8.850 3.693 13.691 1.00 98.69 82 THR A CA 1
ATOM 606 C C . THR A 1 82 ? -9.977 4.281 14.540 1.00 98.69 82 THR A C 1
ATOM 608 O O . THR A 1 82 ? -10.952 4.793 13.985 1.00 98.69 82 THR A O 1
ATOM 611 N N . GLU A 1 83 ? -9.835 4.294 15.868 1.00 98.38 83 GLU A N 1
ATOM 612 C CA . GLU A 1 83 ? -10.838 4.826 16.792 1.00 98.38 83 GLU A CA 1
ATOM 613 C C . GLU A 1 83 ? -11.263 6.254 16.411 1.00 98.38 83 GLU A C 1
ATOM 615 O O . GLU A 1 83 ? -10.438 7.118 16.111 1.00 98.38 83 GLU A O 1
ATOM 620 N N . GLY A 1 84 ? -12.572 6.516 16.387 1.00 97.88 84 GLY A N 1
ATOM 621 C CA . GLY A 1 84 ? -13.133 7.823 16.032 1.00 97.88 84 GLY A CA 1
ATOM 622 C C . GLY A 1 84 ? -13.120 8.161 14.535 1.00 97.88 84 GLY A C 1
ATOM 623 O O . GLY A 1 84 ? -13.428 9.296 14.186 1.00 97.88 84 GLY A O 1
ATOM 624 N N . ALA A 1 85 ? -12.749 7.228 13.650 1.00 97.88 85 ALA A N 1
ATOM 625 C CA . ALA A 1 85 ? -12.999 7.367 12.215 1.00 97.88 85 ALA A CA 1
ATOM 626 C C . ALA A 1 85 ? -14.495 7.188 11.898 1.00 97.88 85 ALA A C 1
ATOM 628 O O . ALA A 1 85 ? -15.164 6.321 12.460 1.00 97.88 85 ALA A O 1
ATOM 629 N N . SER A 1 86 ? -15.010 7.988 10.968 1.00 95.62 86 SER A N 1
ATOM 630 C CA . SER A 1 86 ? -16.437 8.035 10.620 1.00 95.62 86 SER A CA 1
ATOM 631 C C . SER A 1 86 ? -16.808 7.131 9.441 1.00 95.62 86 SER A C 1
ATOM 633 O O . SER A 1 86 ? -17.986 6.862 9.211 1.00 95.62 86 SER A O 1
ATOM 635 N N . ASN A 1 87 ? -15.822 6.705 8.648 1.00 95.56 87 ASN A N 1
ATOM 636 C CA . ASN A 1 87 ? -16.002 5.919 7.426 1.00 95.56 87 ASN A CA 1
ATOM 637 C C . ASN A 1 87 ? -14.724 5.124 7.086 1.00 95.56 87 ASN A C 1
ATOM 639 O O . ASN A 1 87 ? -13.655 5.381 7.640 1.00 95.56 87 ASN A O 1
ATOM 643 N N . ALA A 1 88 ? -14.834 4.180 6.145 1.00 96.31 88 ALA A N 1
ATOM 644 C CA . ALA A 1 88 ? -13.727 3.315 5.721 1.00 96.31 88 ALA A CA 1
ATOM 645 C C . ALA A 1 88 ? -12.522 4.092 5.163 1.00 96.31 88 ALA A C 1
ATOM 647 O O . ALA A 1 88 ? -11.379 3.689 5.372 1.00 96.31 88 ALA A O 1
ATOM 648 N N . TYR A 1 89 ? -12.758 5.226 4.496 1.00 97.12 89 TYR A N 1
ATOM 649 C CA . TYR A 1 89 ? 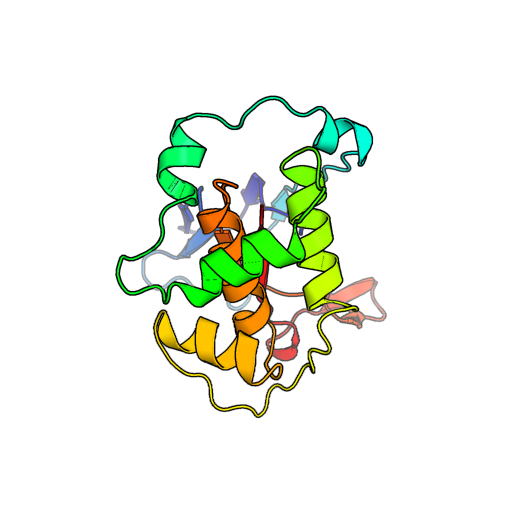-11.681 6.083 4.002 1.00 97.12 89 TYR A CA 1
ATOM 650 C C . TYR A 1 89 ? -10.872 6.684 5.159 1.00 97.12 89 TYR A C 1
ATOM 652 O O . TYR A 1 89 ? -9.648 6.588 5.169 1.00 97.12 89 TYR A O 1
ATOM 660 N N . GLU A 1 90 ? -11.535 7.235 6.177 1.00 98.00 90 GLU A N 1
ATOM 661 C CA . GLU A 1 90 ? -10.866 7.751 7.376 1.00 98.00 90 GLU A CA 1
ATOM 662 C C . GLU A 1 90 ? -10.120 6.647 8.137 1.00 98.00 90 GLU A C 1
ATOM 664 O O . GLU A 1 90 ? -9.014 6.885 8.618 1.00 98.00 90 GLU A O 1
ATOM 669 N N . GLN A 1 91 ? -10.672 5.431 8.204 1.00 98.44 91 GLN A N 1
ATOM 670 C CA . GLN A 1 91 ? -9.967 4.278 8.774 1.00 98.44 91 GLN A CA 1
ATOM 671 C C . GLN A 1 91 ? -8.686 3.959 7.984 1.00 98.44 91 GLN A C 1
ATOM 673 O O . GLN A 1 91 ? -7.624 3.789 8.581 1.00 98.44 91 GLN A O 1
ATOM 678 N N . ALA A 1 92 ? -8.755 3.926 6.649 1.00 98.06 92 ALA A N 1
ATOM 679 C CA . ALA A 1 92 ? -7.599 3.666 5.792 1.00 98.06 92 ALA A CA 1
ATOM 680 C C . ALA A 1 92 ? -6.514 4.749 5.926 1.00 98.06 92 ALA A C 1
ATOM 682 O O . ALA A 1 92 ? -5.333 4.415 6.020 1.00 98.06 92 ALA A O 1
ATOM 683 N N . VAL A 1 93 ? -6.904 6.027 6.003 1.00 98.06 93 VAL A N 1
ATOM 684 C CA . VAL A 1 93 ? -5.973 7.146 6.229 1.00 98.06 93 VAL A CA 1
ATOM 685 C C . VAL A 1 93 ? -5.302 7.031 7.598 1.00 98.06 93 VAL A C 1
ATOM 687 O O . VAL A 1 93 ? -4.083 7.122 7.676 1.00 98.06 93 VAL A O 1
ATOM 690 N N . LYS A 1 94 ? -6.046 6.725 8.669 1.00 98.75 94 LYS A N 1
ATOM 691 C CA . LYS A 1 94 ? -5.442 6.520 9.998 1.00 98.75 94 LYS A CA 1
ATOM 692 C C . LYS A 1 94 ? -4.453 5.358 10.024 1.00 98.75 94 LYS A C 1
ATOM 694 O O . LYS A 1 94 ? -3.393 5.476 10.631 1.00 98.75 94 LYS A O 1
ATOM 699 N N . LEU A 1 95 ? -4.764 4.247 9.350 1.00 98.75 95 LEU A N 1
ATOM 700 C CA . LEU A 1 95 ? -3.812 3.143 9.199 1.00 98.75 95 LEU A CA 1
ATOM 701 C C . LEU A 1 95 ? -2.556 3.585 8.435 1.00 98.75 95 LEU A C 1
ATOM 703 O O . LEU A 1 95 ? -1.448 3.234 8.838 1.00 98.75 95 LEU A O 1
ATOM 707 N N . GLN A 1 96 ? -2.719 4.361 7.358 1.00 98.25 96 GLN A N 1
ATOM 708 C CA . GLN A 1 96 ? -1.603 4.899 6.580 1.00 98.25 96 GLN A CA 1
ATOM 709 C C . GLN A 1 96 ? -0.706 5.781 7.453 1.00 98.25 96 GLN A C 1
ATOM 711 O O . GLN A 1 96 ? 0.501 5.552 7.503 1.00 98.25 96 GLN A O 1
ATOM 716 N N . ASP A 1 97 ? -1.288 6.749 8.156 1.00 98.44 97 ASP A N 1
ATOM 717 C CA . ASP A 1 97 ? -0.564 7.708 8.993 1.00 98.44 97 ASP A CA 1
ATOM 718 C C . ASP A 1 97 ? 0.129 7.009 10.169 1.00 98.44 97 ASP A C 1
ATOM 720 O O . ASP A 1 97 ? 1.279 7.311 10.499 1.00 98.44 97 ASP A O 1
ATOM 724 N N . TRP A 1 98 ? -0.504 5.980 10.736 1.00 98.56 98 TRP A N 1
ATOM 725 C CA . TRP A 1 98 ? 0.101 5.159 11.778 1.00 98.56 98 TRP A CA 1
ATOM 726 C C . TRP A 1 98 ? 1.351 4.421 11.293 1.00 98.56 98 TRP A C 1
ATOM 728 O O . TRP A 1 98 ? 2.382 4.444 11.963 1.00 98.56 98 TRP A O 1
ATOM 738 N N . PHE A 1 99 ? 1.312 3.807 10.112 1.00 98.44 99 PHE A N 1
ATOM 739 C CA . PHE A 1 99 ? 2.502 3.167 9.552 1.00 98.44 99 PHE A CA 1
ATOM 740 C C . PHE A 1 99 ? 3.559 4.173 9.084 1.00 98.44 99 PHE A C 1
ATOM 742 O O . PHE A 1 99 ? 4.752 3.894 9.197 1.00 98.44 99 PHE A O 1
ATOM 749 N N . ALA A 1 100 ? 3.140 5.319 8.547 1.00 96.69 100 ALA A N 1
ATOM 750 C CA . ALA A 1 100 ? 4.033 6.289 7.924 1.00 96.69 100 ALA A CA 1
ATOM 751 C C . ALA A 1 100 ? 4.679 7.266 8.914 1.00 96.69 100 ALA A C 1
ATOM 753 O O . ALA A 1 100 ? 5.727 7.834 8.602 1.00 96.69 100 ALA A O 1
ATOM 754 N N . SER A 1 101 ? 4.054 7.540 10.061 1.00 96.38 101 SER A N 1
ATOM 755 C CA . SER A 1 101 ? 4.479 8.632 10.949 1.00 96.38 101 SER A CA 1
ATOM 756 C C . SER A 1 101 ? 4.251 8.354 12.435 1.00 96.38 101 SER A C 1
ATOM 758 O O . SER A 1 101 ? 5.191 8.487 13.218 1.00 96.38 101 SER A O 1
ATOM 760 N N . ASP A 1 102 ? 3.058 7.921 12.844 1.00 96.81 102 ASP A N 1
ATOM 761 C CA . ASP A 1 102 ? 2.685 7.966 14.271 1.00 96.81 102 ASP A CA 1
ATOM 762 C C . ASP A 1 102 ? 3.051 6.695 15.052 1.00 96.81 102 ASP A C 1
ATOM 764 O O . ASP A 1 102 ? 3.273 6.720 16.264 1.00 96.81 102 ASP A O 1
ATOM 768 N N . GLY A 1 103 ? 3.134 5.556 14.367 1.00 96.75 103 GLY A N 1
ATOM 769 C CA . GLY A 1 103 ? 3.359 4.242 14.967 1.00 96.75 103 GLY A CA 1
ATOM 770 C C . GLY A 1 103 ? 4.812 3.965 15.349 1.00 96.75 103 GLY A C 1
ATOM 771 O O . GLY A 1 103 ? 5.084 2.966 16.016 1.00 96.75 103 GLY A O 1
ATOM 772 N N . GLY A 1 104 ? 5.751 4.840 14.973 1.00 97.69 104 GLY A N 1
ATOM 773 C CA . GLY A 1 104 ? 7.176 4.683 15.280 1.00 97.69 104 GLY A CA 1
ATOM 774 C C . GLY A 1 104 ? 7.823 3.507 14.548 1.00 97.69 104 GLY A C 1
ATOM 775 O O . GLY A 1 104 ? 8.617 2.781 15.145 1.00 97.69 104 GLY A O 1
ATOM 776 N N . PHE A 1 105 ? 7.441 3.293 13.288 1.00 98.00 105 PHE A N 1
ATOM 777 C CA . PHE A 1 105 ? 8.017 2.256 12.442 1.00 98.00 105 PHE A CA 1
ATOM 778 C C . PHE A 1 105 ? 9.308 2.718 11.761 1.00 98.00 105 PHE A C 1
ATOM 780 O O . PHE A 1 105 ? 9.409 3.851 11.293 1.00 98.00 105 PHE A O 1
ATOM 787 N N . THR A 1 106 ? 10.263 1.802 11.637 1.00 97.25 106 THR A N 1
ATOM 788 C CA . THR A 1 106 ? 11.533 2.006 10.936 1.00 97.25 106 THR A CA 1
ATOM 789 C C . THR A 1 106 ? 11.576 1.165 9.667 1.00 97.25 106 THR A C 1
ATOM 791 O O . THR A 1 106 ? 11.253 -0.026 9.678 1.00 97.25 106 THR A O 1
ATOM 794 N N . TYR A 1 107 ? 12.001 1.788 8.565 1.00 95.44 107 TYR A N 1
ATOM 795 C CA . TYR A 1 107 ? 12.252 1.081 7.317 1.00 95.44 107 TYR A CA 1
ATOM 796 C C . TYR A 1 107 ? 13.664 0.476 7.311 1.00 95.44 107 TYR A C 1
ATOM 798 O O . TYR A 1 107 ? 14.644 1.209 7.188 1.00 95.44 107 TYR A O 1
ATOM 806 N N . ASP A 1 108 ? 13.763 -0.850 7.394 1.00 94.06 108 ASP A N 1
ATOM 807 C CA . ASP A 1 108 ? 15.009 -1.610 7.296 1.00 94.06 108 ASP A CA 1
ATOM 808 C C . ASP A 1 108 ? 14.848 -2.851 6.397 1.00 94.06 108 ASP A C 1
ATOM 810 O O . ASP A 1 108 ? 14.012 -3.730 6.615 1.00 94.06 108 ASP A O 1
ATOM 814 N N . THR A 1 109 ? 15.689 -2.930 5.364 1.00 89.94 109 THR A N 1
ATOM 815 C CA . THR A 1 109 ? 15.754 -4.060 4.424 1.00 89.94 109 THR A CA 1
ATOM 816 C C . THR A 1 109 ? 16.629 -5.215 4.911 1.00 89.94 109 THR A C 1
ATOM 818 O O . THR A 1 109 ? 16.710 -6.229 4.221 1.00 89.94 109 THR A O 1
ATOM 821 N N . THR A 1 110 ? 17.319 -5.071 6.046 1.00 91.38 110 THR A N 1
ATOM 822 C CA . THR A 1 110 ? 18.218 -6.102 6.589 1.00 91.38 110 THR A CA 1
ATOM 823 C C . THR A 1 110 ? 17.542 -7.050 7.577 1.00 91.38 110 THR A C 1
ATOM 825 O O . THR A 1 110 ? 18.096 -8.113 7.875 1.00 91.38 110 THR A O 1
ATOM 828 N N . VAL A 1 111 ? 16.323 -6.731 8.027 1.00 89.25 111 VAL A N 1
ATOM 829 C CA . VAL A 1 111 ? 15.562 -7.605 8.924 1.00 89.25 111 VAL A CA 1
ATOM 830 C C . VAL A 1 111 ? 15.297 -8.980 8.312 1.00 89.25 111 VAL A C 1
ATOM 832 O O . VAL A 1 111 ? 15.017 -9.142 7.120 1.00 89.25 111 VAL A O 1
ATOM 835 N N . THR A 1 112 ? 15.309 -10.004 9.165 1.00 81.56 112 THR A N 1
ATOM 836 C CA . THR A 1 112 ? 14.894 -11.346 8.751 1.00 81.56 112 THR A CA 1
ATOM 837 C C . THR A 1 112 ? 13.378 -11.388 8.606 1.00 81.56 112 THR A C 1
ATOM 839 O O . THR A 1 112 ? 12.643 -11.245 9.583 1.00 81.56 112 THR A O 1
ATOM 842 N N . SER A 1 113 ? 12.905 -11.632 7.385 1.00 73.12 113 SER A N 1
ATOM 843 C CA . SER A 1 113 ? 11.475 -11.813 7.139 1.00 73.12 113 SER A CA 1
ATOM 844 C C . SER A 1 113 ? 10.995 -13.129 7.745 1.00 73.12 113 SER A C 1
ATOM 846 O O . SER A 1 113 ? 11.554 -14.194 7.481 1.00 73.12 113 SER A O 1
ATOM 848 N N . GLY A 1 114 ? 9.936 -13.062 8.550 1.00 77.00 114 GLY A N 1
ATOM 849 C CA . GLY A 1 114 ? 9.172 -14.248 8.929 1.00 77.00 114 GLY A CA 1
ATOM 850 C C . GLY A 1 114 ? 8.226 -14.686 7.809 1.00 77.00 114 GLY A C 1
ATOM 851 O O . GLY A 1 114 ? 8.007 -13.961 6.843 1.00 77.00 114 GLY A O 1
ATOM 852 N N . THR A 1 115 ? 7.609 -15.856 7.964 1.00 78.00 115 THR A N 1
ATOM 853 C CA . THR A 1 115 ? 6.553 -16.339 7.061 1.00 78.00 115 THR A CA 1
ATOM 854 C C . THR A 1 115 ? 5.222 -16.497 7.797 1.00 78.00 115 THR A C 1
ATOM 856 O O . THR A 1 115 ? 5.179 -16.697 9.014 1.00 78.00 115 THR A O 1
ATOM 859 N N . GLY A 1 116 ? 4.123 -16.408 7.044 1.00 83.31 116 GLY A N 1
ATOM 860 C CA . GLY A 1 116 ? 2.763 -16.610 7.549 1.00 83.31 116 GLY A CA 1
ATOM 861 C C . GLY A 1 116 ? 2.233 -15.482 8.441 1.00 83.31 116 GLY A C 1
ATOM 862 O O . GLY A 1 116 ? 2.897 -14.479 8.694 1.00 83.31 116 GLY A O 1
ATOM 863 N N . SER A 1 117 ? 1.009 -15.656 8.942 1.00 87.25 117 SER A N 1
ATOM 864 C CA . SER A 1 117 ? 0.263 -14.615 9.666 1.00 87.25 117 SER A CA 1
ATOM 865 C C . SER A 1 117 ? 0.921 -14.155 10.974 1.00 87.25 117 SER A C 1
ATOM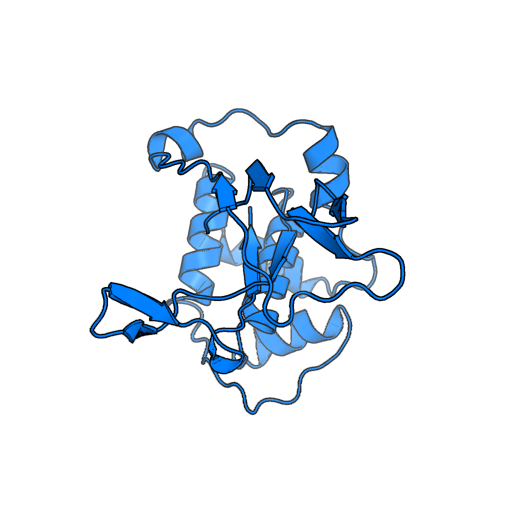 867 O O . SER A 1 117 ? 0.693 -13.035 11.421 1.00 87.25 117 SER A O 1
ATOM 869 N N . SER A 1 118 ? 1.778 -14.982 11.584 1.00 89.44 118 SER A N 1
ATOM 870 C CA . SER A 1 118 ? 2.534 -14.605 12.787 1.00 89.44 118 SER A CA 1
ATOM 871 C C . SER A 1 118 ? 3.620 -13.560 12.507 1.00 89.44 118 SER A C 1
ATOM 873 O O . SER A 1 118 ? 4.044 -12.857 13.424 1.00 89.44 118 SER A O 1
ATOM 875 N N . ALA A 1 119 ? 4.057 -13.422 11.249 1.00 92.06 119 ALA A N 1
ATOM 876 C CA . ALA A 1 119 ? 4.998 -12.386 10.840 1.00 92.06 119 ALA A CA 1
ATOM 877 C C . ALA A 1 119 ? 4.399 -10.977 10.938 1.00 92.06 119 ALA A C 1
ATOM 879 O O . ALA A 1 119 ? 5.125 -10.053 11.290 1.00 92.06 119 ALA A O 1
ATOM 880 N N . ILE A 1 120 ? 3.086 -10.834 10.728 1.00 95.38 120 ILE A N 1
ATOM 881 C CA . ILE A 1 120 ? 2.378 -9.556 10.890 1.00 95.38 120 ILE A CA 1
ATOM 882 C C . ILE A 1 120 ? 2.424 -9.126 12.356 1.00 95.38 120 ILE A C 1
ATOM 884 O O . ILE A 1 120 ? 2.919 -8.050 12.668 1.00 95.38 120 ILE A O 1
ATOM 888 N N . ALA A 1 121 ? 2.006 -9.996 13.280 1.00 94.88 121 ALA A N 1
ATOM 889 C CA . ALA A 1 121 ? 2.037 -9.684 14.711 1.00 94.88 121 ALA A CA 1
ATOM 890 C C . ALA A 1 121 ? 3.459 -9.390 15.225 1.00 94.88 121 ALA A C 1
ATOM 892 O O . ALA A 1 121 ? 3.648 -8.511 16.064 1.00 94.88 121 ALA A O 1
ATOM 893 N N . ARG A 1 122 ? 4.471 -10.096 14.700 1.00 94.44 122 ARG A N 1
ATOM 894 C CA . ARG A 1 122 ? 5.883 -9.807 14.984 1.00 94.44 122 ARG A CA 1
ATOM 895 C C . ARG A 1 122 ? 6.266 -8.401 14.527 1.00 94.44 122 ARG A C 1
ATOM 897 O O . ARG A 1 122 ? 6.817 -7.654 15.321 1.00 94.44 122 ARG A O 1
ATOM 904 N N . PHE A 1 123 ? 5.936 -8.036 13.291 1.00 96.50 123 PHE A N 1
ATOM 905 C CA . PHE A 1 123 ? 6.233 -6.713 12.749 1.00 96.50 123 PHE A CA 1
ATOM 906 C C . PHE A 1 123 ? 5.533 -5.588 13.521 1.00 96.50 123 PHE A C 1
ATOM 908 O O . PHE A 1 123 ? 6.177 -4.597 13.841 1.00 96.50 123 PHE A O 1
ATOM 915 N N . LEU A 1 124 ? 4.258 -5.748 13.894 1.00 96.69 124 LEU A N 1
ATOM 916 C CA . LEU A 1 124 ? 3.540 -4.748 14.702 1.00 96.69 124 LEU A CA 1
ATOM 917 C C . LEU A 1 124 ? 4.207 -4.506 16.068 1.00 96.69 124 LEU A C 1
ATOM 919 O O . LEU A 1 124 ? 4.170 -3.394 16.594 1.00 96.69 124 LEU A O 1
ATOM 923 N N . ARG A 1 125 ? 4.829 -5.544 16.641 1.00 96.00 125 ARG A N 1
ATOM 924 C CA . ARG A 1 125 ? 5.573 -5.456 17.901 1.00 96.00 125 ARG A CA 1
ATOM 925 C C . ARG A 1 125 ? 6.967 -4.858 17.712 1.00 96.00 125 ARG A C 1
ATOM 927 O O . ARG A 1 125 ? 7.342 -3.973 18.472 1.00 96.00 125 ARG A O 1
ATOM 934 N N . ASP A 1 126 ? 7.726 -5.371 16.747 1.00 95.62 126 ASP A N 1
ATOM 935 C CA . ASP A 1 126 ? 9.138 -5.024 16.547 1.00 95.62 126 ASP A CA 1
ATOM 936 C C . ASP A 1 126 ? 9.293 -3.663 15.845 1.00 95.62 126 ASP A C 1
ATOM 938 O O . ASP A 1 126 ? 10.299 -2.987 16.028 1.00 95.62 126 ASP A O 1
ATOM 942 N N . ARG A 1 127 ? 8.268 -3.238 15.091 1.00 96.69 127 ARG A N 1
ATOM 943 C CA . ARG A 1 127 ? 8.166 -1.953 14.380 1.00 96.69 127 ARG A CA 1
ATOM 944 C C . ARG A 1 127 ? 9.302 -1.679 13.397 1.00 96.69 127 ARG A C 1
ATOM 946 O O . ARG A 1 127 ? 9.570 -0.537 13.048 1.00 96.69 127 ARG A O 1
ATOM 953 N N . GLU A 1 128 ? 9.938 -2.727 12.900 1.00 96.56 128 GLU A N 1
ATOM 954 C CA . GLU A 1 128 ? 11.045 -2.629 11.958 1.00 96.56 128 GLU A CA 1
ATOM 955 C C . GLU A 1 128 ? 10.824 -3.597 10.796 1.00 96.56 128 GLU A C 1
ATOM 957 O O . GLU A 1 128 ? 10.525 -4.778 10.992 1.00 96.56 128 GLU A O 1
ATOM 962 N N . GLY A 1 129 ? 10.912 -3.091 9.569 1.00 95.44 129 GLY A N 1
ATOM 963 C CA . GLY A 1 129 ? 10.696 -3.897 8.376 1.00 95.44 129 GLY A CA 1
ATOM 964 C C . GLY A 1 129 ? 10.821 -3.106 7.088 1.00 95.44 129 GLY A C 1
ATOM 965 O O . GLY A 1 129 ? 11.242 -1.963 7.077 1.00 95.44 129 GLY A O 1
ATOM 966 N N . PHE A 1 130 ? 10.427 -3.705 5.975 1.00 94.19 130 PHE A N 1
ATOM 967 C CA . PHE A 1 130 ? 10.470 -3.082 4.648 1.00 94.19 130 PHE A CA 1
ATOM 968 C C . PHE A 1 130 ? 9.131 -3.265 3.931 1.00 94.19 130 PHE A C 1
ATOM 970 O O . PHE A 1 130 ? 8.206 -3.842 4.501 1.00 94.19 130 PHE A O 1
ATOM 977 N N . CYS A 1 131 ? 9.015 -2.796 2.685 1.00 95.12 131 CYS A N 1
ATOM 978 C CA . CYS A 1 131 ? 7.754 -2.644 1.945 1.00 95.12 131 CYS A CA 1
ATOM 979 C C . CYS A 1 131 ? 6.742 -3.800 2.080 1.00 95.12 131 CYS A C 1
ATOM 981 O O . CYS A 1 131 ? 5.550 -3.545 2.247 1.00 95.12 131 CYS A O 1
ATOM 983 N N . ILE A 1 132 ? 7.193 -5.060 2.086 1.00 94.25 132 ILE A N 1
ATOM 984 C CA . ILE A 1 132 ? 6.334 -6.238 2.282 1.00 94.25 132 ILE A CA 1
ATOM 985 C C . ILE A 1 132 ? 5.672 -6.224 3.669 1.00 94.25 132 ILE A C 1
ATOM 987 O O . ILE A 1 132 ? 4.460 -6.385 3.768 1.00 94.25 132 ILE A O 1
ATOM 991 N N . HIS A 1 133 ? 6.431 -5.991 4.739 1.00 96.12 133 HIS A N 1
ATOM 992 C CA . HIS A 1 133 ? 5.908 -5.984 6.107 1.00 96.12 133 HIS A CA 1
ATOM 993 C C . HIS A 1 133 ? 4.830 -4.914 6.298 1.00 96.12 133 HIS A C 1
ATOM 995 O O . HIS A 1 133 ? 3.743 -5.225 6.785 1.00 96.12 133 HIS A O 1
ATOM 1001 N N . PHE A 1 134 ? 5.098 -3.691 5.837 1.00 97.50 134 PHE A N 1
ATOM 1002 C CA . PHE A 1 134 ? 4.139 -2.587 5.882 1.00 97.50 134 PHE A CA 1
ATOM 1003 C C . PHE A 1 134 ? 2.874 -2.910 5.080 1.00 97.50 134 PHE A C 1
ATOM 1005 O O . PHE A 1 134 ? 1.768 -2.840 5.610 1.00 97.50 134 PHE A O 1
ATOM 1012 N N . SER A 1 135 ? 3.035 -3.342 3.827 1.00 97.25 135 SER A N 1
ATOM 1013 C CA . SER A 1 135 ? 1.906 -3.578 2.919 1.00 97.25 135 SER A CA 1
ATOM 1014 C C . SER A 1 135 ? 0.991 -4.697 3.396 1.00 97.25 135 SER A C 1
ATOM 1016 O O . SER A 1 135 ? -0.224 -4.525 3.446 1.00 97.25 135 SER A O 1
ATOM 1018 N N . PHE A 1 136 ? 1.560 -5.844 3.776 1.00 96.31 136 PHE A N 1
ATOM 1019 C CA . PHE A 1 136 ? 0.762 -6.975 4.243 1.00 96.31 136 PHE A CA 1
ATOM 1020 C C . PHE A 1 136 ? 0.108 -6.700 5.596 1.00 96.31 136 PHE A C 1
ATOM 1022 O O . PHE A 1 136 ? -1.017 -7.147 5.814 1.00 96.31 136 PHE A O 1
ATOM 1029 N N . SER A 1 137 ? 0.768 -5.955 6.486 1.00 97.56 137 SER A N 1
ATOM 1030 C CA . SER A 1 137 ? 0.195 -5.619 7.793 1.00 97.56 137 SER A CA 1
ATO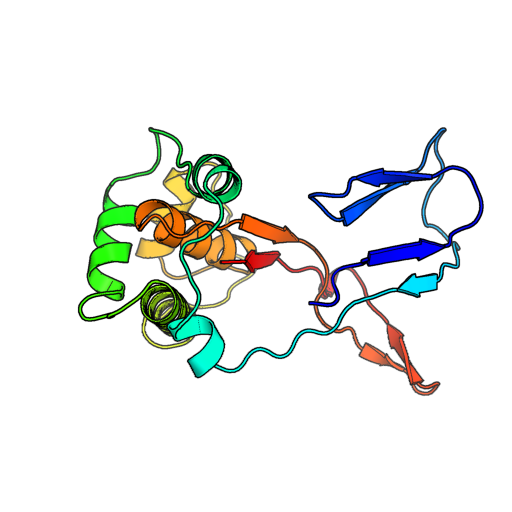M 1031 C C . SER A 1 137 ? -0.950 -4.622 7.663 1.00 97.56 137 SER A C 1
ATOM 1033 O O . SER A 1 137 ? -2.018 -4.870 8.216 1.00 97.56 137 SER A O 1
ATOM 1035 N N . MET A 1 138 ? -0.784 -3.562 6.864 1.00 98.62 138 MET A N 1
ATOM 1036 C CA . MET A 1 138 ? -1.859 -2.605 6.595 1.00 98.62 138 MET A CA 1
ATOM 1037 C C . MET A 1 138 ? -3.049 -3.273 5.903 1.00 98.62 138 MET A C 1
ATOM 1039 O O . MET A 1 138 ? -4.185 -3.086 6.334 1.00 98.62 138 MET A O 1
ATOM 1043 N N . ALA A 1 139 ? -2.800 -4.110 4.889 1.00 98.38 139 ALA A N 1
ATOM 1044 C CA . ALA A 1 139 ? -3.863 -4.857 4.228 1.00 98.38 139 ALA A CA 1
ATOM 1045 C C . ALA A 1 139 ? -4.581 -5.800 5.208 1.00 98.38 139 ALA A C 1
ATOM 1047 O O . ALA A 1 139 ? -5.805 -5.829 5.233 1.00 98.38 139 ALA A O 1
ATOM 1048 N N . ALA A 1 140 ? -3.859 -6.543 6.053 1.00 98.12 140 ALA A N 1
ATOM 1049 C CA . ALA A 1 140 ? -4.483 -7.439 7.026 1.00 98.12 140 ALA A CA 1
ATOM 1050 C C . ALA A 1 140 ? -5.333 -6.687 8.061 1.00 98.12 140 ALA A C 1
ATOM 1052 O O . ALA A 1 140 ? -6.461 -7.097 8.320 1.00 98.12 140 ALA A O 1
ATOM 1053 N N . MET A 1 141 ? -4.827 -5.578 8.605 1.00 98.69 141 MET A N 1
ATOM 1054 C CA . MET A 1 141 ? -5.568 -4.724 9.539 1.00 98.69 141 MET A CA 1
ATOM 1055 C C . MET A 1 141 ? -6.841 -4.168 8.893 1.00 98.69 141 MET A C 1
ATOM 1057 O O . MET A 1 141 ? -7.926 -4.259 9.461 1.00 98.69 141 MET A O 1
ATOM 1061 N N . ALA A 1 142 ? -6.752 -3.676 7.663 1.00 98.69 142 ALA A N 1
ATOM 1062 C CA . ALA A 1 142 ? -7.921 -3.178 6.958 1.00 98.69 142 ALA A CA 1
ATOM 1063 C C . ALA A 1 142 ? -8.968 -4.264 6.677 1.00 98.69 142 ALA A C 1
ATOM 1065 O O . ALA A 1 142 ? -10.160 -4.043 6.888 1.00 98.69 142 ALA A O 1
ATOM 1066 N N . ARG A 1 143 ? -8.530 -5.473 6.304 1.00 98.56 143 ARG A N 1
ATOM 1067 C CA . ARG A 1 143 ? -9.427 -6.623 6.124 1.00 98.56 143 ARG A CA 1
ATOM 1068 C C . ARG A 1 143 ? -10.170 -6.986 7.402 1.00 98.56 143 ARG A C 1
ATOM 1070 O O . ARG A 1 143 ? -11.355 -7.297 7.333 1.00 98.56 143 ARG A O 1
ATOM 1077 N N . THR A 1 144 ? -9.511 -6.902 8.563 1.00 98.56 144 THR A N 1
ATOM 1078 C CA . THR A 1 144 ? -10.181 -7.126 9.858 1.00 98.56 144 THR A CA 1
ATOM 1079 C C . THR A 1 144 ? -11.237 -6.069 10.180 1.00 98.56 144 THR A C 1
ATOM 1081 O O . THR A 1 144 ? -12.197 -6.379 10.874 1.00 98.56 144 THR A O 1
ATOM 1084 N N . LEU A 1 145 ? -11.118 -4.865 9.612 1.00 98.06 145 LEU A N 1
ATOM 1085 C CA . LEU A 1 145 ? -12.116 -3.795 9.711 1.00 98.06 145 LEU A CA 1
ATOM 1086 C C . LEU A 1 145 ? -13.225 -3.903 8.646 1.00 98.06 145 LEU A C 1
ATOM 1088 O O . LEU A 1 145 ? -14.098 -3.042 8.576 1.00 98.06 145 LEU A O 1
ATOM 1092 N N . GLY A 1 146 ? -13.199 -4.935 7.795 1.00 96.94 146 GLY A N 1
ATOM 1093 C CA . GLY A 1 146 ? -14.158 -5.107 6.700 1.00 96.94 146 GLY A CA 1
ATOM 1094 C C . GLY A 1 146 ? -13.888 -4.224 5.477 1.00 96.94 146 GLY A C 1
ATOM 1095 O O . GLY A 1 146 ? -14.741 -4.139 4.594 1.00 96.94 146 GLY A O 1
ATOM 1096 N N . ILE A 1 147 ? -12.715 -3.591 5.397 1.00 97.81 147 ILE A N 1
ATOM 1097 C CA . ILE A 1 147 ? -12.287 -2.805 4.236 1.00 97.81 147 ILE A CA 1
ATOM 1098 C C . ILE A 1 147 ? -11.659 -3.772 3.218 1.00 97.81 147 ILE A C 1
ATOM 1100 O O . ILE A 1 147 ? -10.690 -4.462 3.563 1.00 97.81 147 ILE A O 1
ATOM 1104 N N . PRO A 1 148 ? -12.190 -3.876 1.984 1.00 97.81 148 PRO A N 1
ATOM 1105 C CA . PRO A 1 148 ? -11.589 -4.702 0.941 1.00 97.81 148 PRO A CA 1
ATOM 1106 C C . PRO A 1 148 ? -10.154 -4.249 0.672 1.00 97.81 148 PRO A C 1
ATOM 1108 O O . PRO A 1 148 ? -9.943 -3.112 0.282 1.00 97.81 148 PRO A O 1
ATOM 1111 N N . ALA A 1 149 ? -9.165 -5.122 0.864 1.00 97.56 149 ALA A N 1
ATOM 1112 C CA . ALA A 1 149 ? -7.768 -4.749 0.656 1.00 97.56 149 ALA A CA 1
ATOM 1113 C C . ALA A 1 149 ? -6.952 -5.845 -0.033 1.00 97.56 149 ALA A C 1
ATOM 1115 O O . ALA A 1 149 ? -7.225 -7.041 0.106 1.00 97.56 149 ALA A O 1
ATOM 1116 N N . ARG A 1 150 ? -5.893 -5.459 -0.744 1.00 95.44 150 ARG A N 1
ATOM 1117 C CA . ARG A 1 150 ? -4.918 -6.369 -1.368 1.00 95.44 150 ARG A CA 1
ATOM 1118 C C . ARG A 1 150 ? -3.516 -5.770 -1.356 1.00 95.44 150 ARG A C 1
ATOM 1120 O O . ARG A 1 150 ? -3.345 -4.587 -1.099 1.00 95.44 150 ARG A O 1
ATOM 1127 N N . VAL A 1 151 ? -2.512 -6.599 -1.631 1.00 95.12 151 VAL A N 1
ATOM 1128 C CA . VAL A 1 151 ? -1.127 -6.145 -1.800 1.00 95.12 151 VAL A CA 1
ATOM 1129 C C . VAL A 1 151 ? -0.767 -6.236 -3.272 1.00 95.12 151 VAL A C 1
ATOM 1131 O O . VAL A 1 151 ? -0.857 -7.310 -3.866 1.00 95.12 151 VAL A O 1
ATOM 1134 N N . ALA A 1 152 ? -0.353 -5.114 -3.846 1.00 93.12 152 ALA A N 1
ATOM 1135 C CA . ALA A 1 152 ? 0.217 -5.058 -5.178 1.00 93.12 152 ALA A CA 1
ATOM 1136 C C . ALA A 1 152 ? 1.747 -5.081 -5.083 1.00 93.12 152 ALA A C 1
ATOM 1138 O O . ALA A 1 152 ? 2.336 -4.518 -4.159 1.00 93.12 152 ALA A O 1
ATOM 1139 N N . VAL A 1 153 ? 2.388 -5.743 -6.046 1.00 91.75 153 VAL A N 1
ATOM 1140 C CA . VAL A 1 153 ? 3.847 -5.820 -6.168 1.00 91.75 153 VAL A CA 1
ATOM 1141 C C . VAL A 1 153 ? 4.240 -5.319 -7.548 1.00 91.75 153 VAL A C 1
ATOM 1143 O O . VAL A 1 153 ? 3.626 -5.675 -8.551 1.00 91.75 153 VAL A O 1
ATOM 1146 N N . GLY A 1 154 ? 5.273 -4.493 -7.602 1.00 91.69 154 GLY A N 1
ATOM 1147 C CA . GLY A 1 154 ? 5.765 -3.911 -8.838 1.00 91.69 154 GLY A CA 1
ATOM 1148 C C . GLY A 1 154 ? 7.031 -3.115 -8.586 1.00 91.69 154 GLY A C 1
ATOM 1149 O O . GLY A 1 154 ? 7.920 -3.569 -7.868 1.00 91.69 154 GLY A O 1
ATOM 1150 N N . PHE A 1 155 ? 7.105 -1.927 -9.177 1.00 92.06 155 PHE A N 1
ATOM 1151 C CA . PHE A 1 155 ? 8.261 -1.051 -9.053 1.00 92.06 155 PHE A CA 1
ATOM 1152 C C . PHE A 1 155 ? 7.834 0.379 -8.717 1.00 92.06 155 PHE A C 1
ATOM 1154 O O . PHE A 1 155 ? 6.824 0.867 -9.232 1.00 92.06 155 PHE A O 1
ATOM 1161 N N . THR A 1 156 ? 8.610 1.057 -7.874 1.00 91.69 156 THR A N 1
ATOM 1162 C CA . THR A 1 156 ? 8.516 2.506 -7.668 1.00 91.69 156 THR A CA 1
ATOM 1163 C C . THR A 1 156 ? 8.996 3.261 -8.910 1.00 91.69 156 THR A C 1
ATOM 1165 O O . THR A 1 156 ? 9.596 2.665 -9.812 1.00 91.69 156 THR A O 1
ATOM 1168 N N . PRO A 1 157 ? 8.750 4.583 -8.993 1.00 90.06 157 PRO A N 1
ATOM 1169 C CA . PRO A 1 157 ? 9.348 5.399 -10.038 1.00 90.06 157 PRO A CA 1
ATOM 1170 C C . PRO A 1 157 ? 10.867 5.193 -10.086 1.00 90.06 157 PRO A C 1
ATOM 1172 O O . PRO A 1 157 ? 11.543 5.261 -9.062 1.00 90.06 157 PRO A O 1
ATOM 1175 N N . GLY A 1 158 ? 11.381 4.899 -11.278 1.00 92.38 158 GLY A N 1
ATOM 1176 C CA . GLY A 1 158 ? 12.805 4.682 -11.503 1.00 92.38 158 GLY A CA 1
ATOM 1177 C C . GLY A 1 158 ? 13.597 5.984 -11.634 1.00 92.38 158 GLY A C 1
ATOM 1178 O O . GLY A 1 158 ? 13.149 7.072 -11.279 1.00 92.38 158 GLY A O 1
ATOM 1179 N N . THR A 1 159 ? 14.797 5.891 -12.201 1.00 95.38 159 THR A N 1
ATOM 1180 C CA . THR A 1 159 ? 15.691 7.040 -12.397 1.00 95.38 159 THR A CA 1
ATOM 1181 C C . THR A 1 159 ? 15.528 7.641 -13.791 1.00 95.38 159 THR A C 1
ATOM 1183 O O . THR A 1 159 ? 15.675 6.932 -14.788 1.00 95.38 159 TH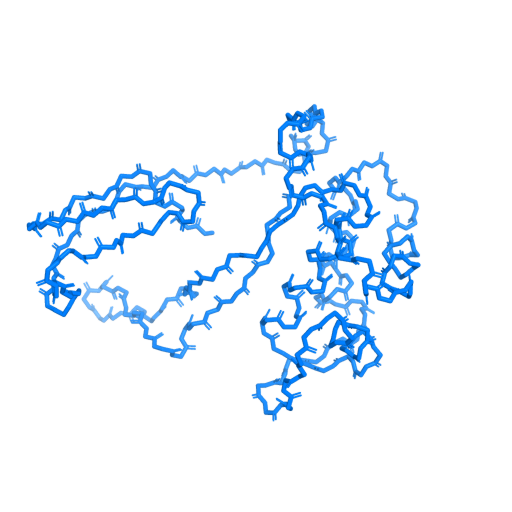R A O 1
ATOM 1186 N N . MET A 1 160 ? 15.285 8.952 -13.874 1.00 96.19 160 MET A N 1
ATOM 1187 C CA . MET A 1 160 ? 15.275 9.673 -15.149 1.00 96.19 160 MET A CA 1
ATOM 1188 C C . MET A 1 160 ? 16.685 9.749 -15.746 1.00 96.19 160 MET A C 1
ATOM 1190 O O . MET A 1 160 ? 17.646 10.118 -15.070 1.00 96.19 160 MET A O 1
ATOM 1194 N N . LYS A 1 161 ? 16.806 9.383 -17.021 1.00 96.00 161 LYS A N 1
ATOM 1195 C CA . LYS A 1 161 ? 18.029 9.471 -17.820 1.00 96.00 161 LYS A CA 1
ATOM 1196 C C . LYS A 1 161 ? 18.101 10.813 -18.553 1.00 96.00 161 LYS A C 1
ATOM 1198 O O . LYS A 1 161 ? 17.111 11.527 -18.676 1.00 96.00 161 LYS A O 1
ATOM 1203 N N . ALA A 1 162 ? 19.283 11.136 -19.078 1.00 96.06 162 ALA A N 1
ATOM 1204 C CA . ALA A 1 162 ? 19.530 12.382 -19.810 1.00 96.06 162 ALA A CA 1
ATOM 1205 C C . ALA A 1 162 ? 18.690 12.527 -21.095 1.00 96.06 162 ALA A C 1
ATOM 1207 O O . ALA A 1 162 ? 18.433 13.642 -21.532 1.00 96.06 162 ALA A O 1
ATOM 1208 N N . ASP A 1 163 ? 18.258 11.412 -21.685 1.00 95.50 163 ASP A N 1
ATOM 1209 C CA . ASP A 1 163 ? 17.390 11.365 -22.866 1.00 95.50 163 ASP A CA 1
ATOM 1210 C C . ASP A 1 163 ? 15.889 11.451 -22.523 1.00 95.50 163 ASP A C 1
ATOM 1212 O O . ASP A 1 163 ? 15.046 11.329 -23.409 1.00 95.50 163 ASP A O 1
ATOM 1216 N N . GLY A 1 164 ? 15.543 11.649 -21.245 1.00 94.06 164 GLY A N 1
ATOM 1217 C CA . GLY A 1 164 ? 14.165 11.702 -20.758 1.00 94.06 164 GLY A CA 1
ATOM 1218 C C . GLY A 1 164 ? 13.529 10.332 -20.507 1.00 94.06 164 GLY A C 1
ATOM 1219 O O . GLY A 1 164 ? 12.410 10.271 -20.000 1.00 94.06 164 GLY A O 1
ATOM 1220 N N . ALA A 1 165 ? 14.216 9.223 -20.801 1.00 94.62 165 ALA A N 1
A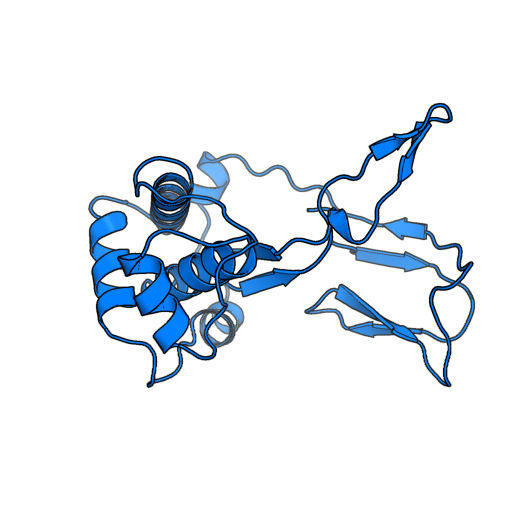TOM 1221 C CA . ALA A 1 165 ? 13.711 7.894 -20.476 1.00 94.62 165 ALA A CA 1
ATOM 1222 C C . ALA A 1 165 ? 13.789 7.622 -18.965 1.00 94.62 165 ALA A C 1
ATOM 1224 O O . ALA A 1 165 ? 14.748 8.009 -18.296 1.00 94.62 165 ALA A O 1
ATOM 1225 N N . ILE A 1 166 ? 12.823 6.881 -18.420 1.00 94.88 166 ILE A N 1
ATOM 1226 C CA . ILE A 1 166 ? 12.878 6.396 -17.035 1.00 94.88 166 ILE A CA 1
ATOM 1227 C C . ILE A 1 166 ? 13.471 4.986 -17.014 1.00 94.88 166 ILE A C 1
ATOM 1229 O O . ILE A 1 166 ? 12.977 4.074 -17.674 1.00 94.88 166 ILE A O 1
ATOM 1233 N N . SER A 1 167 ? 14.543 4.799 -16.246 1.00 95.00 167 SER A N 1
ATOM 1234 C CA . SER A 1 167 ? 15.160 3.496 -15.997 1.00 95.00 167 SER A CA 1
ATOM 1235 C C . SER A 1 167 ? 14.616 2.893 -14.712 1.00 95.00 167 SER A C 1
ATOM 1237 O O . SER A 1 167 ? 14.870 3.439 -13.643 1.00 95.00 167 SER A O 1
ATOM 1239 N N . VAL A 1 168 ? 13.946 1.749 -14.805 1.00 95.31 168 VAL A N 1
ATOM 1240 C CA . VAL A 1 168 ? 13.447 0.987 -13.649 1.00 95.31 168 VAL A CA 1
ATOM 1241 C C . VAL A 1 168 ? 14.236 -0.318 -13.540 1.00 95.31 168 VAL A C 1
ATOM 1243 O O . VAL A 1 168 ? 14.445 -0.997 -14.547 1.00 95.31 168 VAL A O 1
ATOM 1246 N N . GLY A 1 169 ? 14.709 -0.661 -12.343 1.00 93.25 169 GLY A N 1
ATOM 1247 C CA . GLY A 1 169 ? 15.479 -1.876 -12.077 1.00 93.25 169 GLY A CA 1
ATOM 1248 C C . GLY A 1 169 ? 15.097 -2.554 -10.761 1.00 93.25 169 GLY A C 1
ATOM 1249 O O . GLY A 1 169 ? 14.203 -2.117 -10.050 1.00 93.25 169 GLY A O 1
ATOM 1250 N N . LEU A 1 170 ? 15.805 -3.633 -10.409 1.00 90.81 170 LEU A N 1
ATOM 1251 C CA . LEU A 1 170 ? 15.490 -4.449 -9.222 1.00 90.81 170 LEU A CA 1
ATOM 1252 C C . LEU A 1 170 ? 15.529 -3.676 -7.898 1.00 90.81 170 LEU A C 1
ATOM 1254 O O . LEU A 1 170 ? 14.798 -4.018 -6.978 1.00 90.81 170 LEU A O 1
ATOM 1258 N N . ARG A 1 171 ? 16.353 -2.628 -7.804 1.00 90.44 171 ARG A N 1
ATOM 1259 C CA . ARG A 1 171 ? 16.406 -1.754 -6.621 1.00 90.44 171 ARG A CA 1
ATOM 1260 C C . ARG A 1 171 ? 15.117 -0.961 -6.394 1.00 90.44 171 ARG A C 1
ATOM 1262 O O . ARG A 1 171 ? 14.892 -0.495 -5.288 1.00 90.44 171 ARG A O 1
ATOM 1269 N N . ASP A 1 172 ? 14.313 -0.806 -7.443 1.00 93.38 172 ASP A N 1
ATOM 1270 C CA . ASP A 1 172 ? 13.044 -0.088 -7.411 1.00 93.38 172 ASP A CA 1
ATOM 1271 C C . ASP A 1 172 ? 11.878 -1.052 -7.123 1.00 93.38 172 ASP A C 1
ATOM 1273 O O . ASP A 1 172 ? 10.726 -0.636 -7.131 1.00 93.38 172 ASP A O 1
ATOM 1277 N N . ALA A 1 173 ? 12.139 -2.350 -6.904 1.00 93.56 173 ALA A N 1
ATOM 1278 C CA . ALA A 1 173 ? 11.097 -3.323 -6.590 1.00 93.56 173 ALA A CA 1
ATOM 1279 C C . ALA A 1 173 ? 10.388 -2.954 -5.279 1.00 93.56 173 ALA A C 1
ATOM 1281 O O . ALA A 1 173 ? 11.024 -2.658 -4.264 1.00 93.56 173 ALA A O 1
ATOM 1282 N N . HIS A 1 174 ? 9.058 -2.983 -5.295 1.00 95.31 174 HIS A N 1
ATOM 1283 C CA . HIS A 1 174 ? 8.253 -2.500 -4.182 1.00 95.31 174 HIS A CA 1
ATOM 1284 C C . HIS A 1 174 ? 6.917 -3.228 -4.068 1.00 95.31 174 HIS A C 1
ATOM 1286 O O . HIS A 1 174 ? 6.393 -3.758 -5.049 1.00 95.31 174 HIS A O 1
ATOM 1292 N N . ALA A 1 175 ? 6.359 -3.209 -2.861 1.00 94.81 175 ALA A N 1
ATOM 1293 C CA . ALA A 1 175 ? 5.006 -3.652 -2.567 1.00 94.81 175 ALA A CA 1
ATOM 1294 C C . ALA A 1 175 ? 4.247 -2.509 -1.889 1.00 94.81 175 ALA A C 1
ATOM 1296 O O . ALA A 1 175 ? 4.852 -1.774 -1.108 1.00 94.81 175 ALA A O 1
ATOM 1297 N N . TRP A 1 176 ? 2.957 -2.364 -2.189 1.00 95.50 176 TRP A N 1
ATOM 1298 C CA . TRP A 1 176 ? 2.067 -1.399 -1.537 1.00 95.50 176 TRP A CA 1
ATOM 1299 C C . TRP A 1 176 ? 0.691 -2.026 -1.270 1.00 95.50 176 TRP A C 1
ATOM 1301 O O . TRP A 1 176 ? 0.262 -2.910 -2.024 1.00 95.50 176 TRP A O 1
ATOM 1311 N N . PRO A 1 177 ? -0.013 -1.599 -0.208 1.00 96.62 177 PRO A N 1
ATOM 1312 C CA . PRO A 1 177 ? -1.402 -1.972 -0.002 1.00 96.62 177 PRO A CA 1
ATOM 1313 C C . PRO A 1 177 ? -2.324 -1.157 -0.926 1.00 96.62 177 PRO A C 1
ATOM 1315 O O . PRO A 1 177 ? -2.056 0.002 -1.238 1.00 96.62 177 PRO A O 1
ATOM 1318 N N . GLU A 1 178 ? -3.425 -1.770 -1.349 1.00 94.50 178 GLU A N 1
ATOM 1319 C CA . GLU A 1 178 ? -4.563 -1.125 -2.011 1.00 94.50 178 GLU A CA 1
ATOM 1320 C C . GLU A 1 178 ? -5.810 -1.419 -1.175 1.00 94.50 178 GLU A C 1
ATOM 1322 O O . GLU A 1 178 ? -6.008 -2.578 -0.799 1.00 94.50 178 GLU A O 1
ATOM 1327 N N . LEU A 1 179 ? -6.596 -0.383 -0.869 1.00 92.94 179 LEU A N 1
ATOM 1328 C CA . LEU A 1 179 ? -7.767 -0.399 0.014 1.00 92.94 179 LEU A CA 1
ATOM 1329 C C . LEU A 1 179 ? -8.927 0.379 -0.614 1.00 92.94 179 LEU A C 1
ATOM 1331 O O . LEU A 1 179 ? -8.620 1.343 -1.356 1.00 92.94 179 LEU A O 1
#